Protein AF-A0AAJ2DT48-F1 (afdb_monomer_lite)

Radius of gyration: 14.39 Å; chains: 1; bounding box: 35×23×39 Å

Foldseek 3Di:
DVLLVVLVVLLVVLVVLLVVLLVVCPVQQDDVLNVVLVVLVVVLVVVVVVCPVVLVVDDVNVSSVVSSVSSVVNSVVSVVSSVVRND

Sequence (87 aa):
MLVQQCYDEGVAEADERIKILVATISQRNGPACAQLAESYLDHTSRMEKDLARPLADIPGWISGELTLSLAKQRLRNVELIRDRCER

Secondary structure (DSSP, 8-state):
-HHHHHHHHHHHHHHHHHHHHHHHHHHHSHHHHHHHHHHHHHHHHHHHHHHHHHHHSS-HHHHHHHHHHHHHHHHHHHHHHHHHH--

Structure (mmCIF, N/CA/C/O backbone):
data_AF-A0AAJ2DT48-F1
#
_entry.id   AF-A0AAJ2DT48-F1
#
loop_
_atom_site.group_PDB
_atom_site.id
_atom_site.type_symbol
_atom_site.label_atom_id
_atom_site.label_alt_id
_atom_site.label_comp_id
_atom_site.label_asym_id
_atom_site.label_entity_id
_atom_site.label_seq_id
_atom_site.pdbx_PDB_ins_code
_atom_site.Cartn_x
_atom_site.Cartn_y
_atom_site.Cartn_z
_atom_site.occupancy
_atom_site.B_iso_or_equiv
_atom_site.auth_seq_id
_atom_site.auth_comp_id
_atom_site.auth_asym_id
_atom_site.auth_atom_id
_atom_site.pdbx_PDB_model_num
ATOM 1 N N . MET A 1 1 ? 20.404 7.745 -13.531 1.00 56.53 1 MET A N 1
ATOM 2 C CA . MET A 1 1 ? 19.166 8.074 -14.269 1.00 56.53 1 MET A CA 1
ATOM 3 C C . MET A 1 1 ? 18.216 8.720 -13.272 1.00 56.53 1 MET A C 1
ATOM 5 O O . MET A 1 1 ? 17.768 8.022 -12.376 1.00 56.53 1 MET A O 1
ATOM 9 N N . LEU A 1 2 ? 17.980 10.032 -13.374 1.00 71.94 2 LEU A N 1
ATOM 10 C CA . LEU A 1 2 ? 17.228 10.808 -12.369 1.00 71.94 2 LEU A CA 1
ATOM 11 C C . LEU A 1 2 ? 15.773 10.329 -12.200 1.00 71.94 2 LEU A C 1
ATOM 13 O O . LEU A 1 2 ? 15.229 10.380 -11.110 1.00 71.94 2 LEU A O 1
ATOM 17 N N . VAL A 1 3 ? 15.165 9.794 -13.264 1.00 80.06 3 VAL A N 1
ATOM 18 C CA . VAL A 1 3 ? 13.755 9.367 -13.262 1.00 80.06 3 VAL A CA 1
ATOM 19 C C . VAL A 1 3 ? 13.502 8.148 -12.365 1.00 80.06 3 VAL A C 1
ATOM 21 O O . VAL A 1 3 ? 12.517 8.135 -11.637 1.00 80.06 3 VAL A O 1
ATOM 24 N N . GLN A 1 4 ? 14.395 7.149 -12.363 1.00 84.50 4 GLN A N 1
ATOM 25 C CA . GLN A 1 4 ? 14.240 5.987 -11.473 1.00 84.50 4 GLN A CA 1
ATOM 26 C C . GLN A 1 4 ? 14.362 6.391 -10.003 1.00 84.50 4 GLN A C 1
ATOM 28 O O . GLN A 1 4 ? 13.576 5.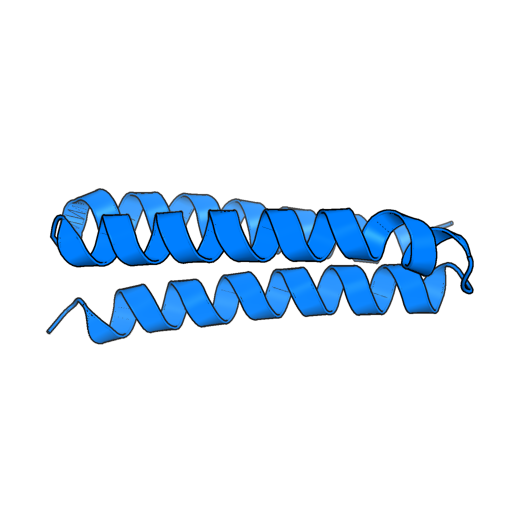935 -9.186 1.00 84.50 4 GLN A O 1
ATOM 33 N N . GLN A 1 5 ? 15.288 7.305 -9.693 1.00 87.81 5 GLN A N 1
ATOM 34 C CA . GLN A 1 5 ? 15.456 7.830 -8.337 1.00 87.81 5 GLN A CA 1
ATOM 35 C C . GLN A 1 5 ? 14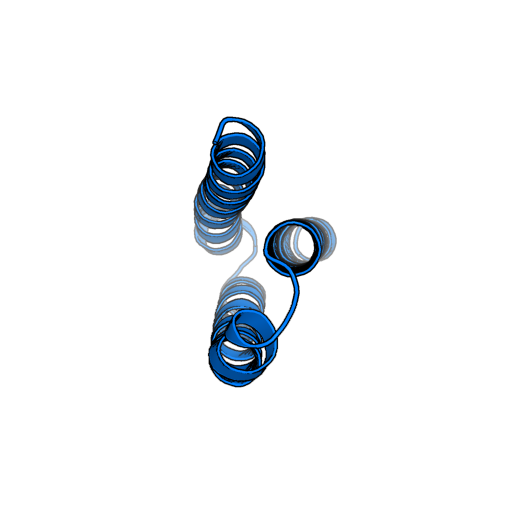.176 8.509 -7.838 1.00 87.81 5 GLN A C 1
ATOM 37 O O . GLN A 1 5 ? 13.772 8.257 -6.712 1.00 87.81 5 GLN A O 1
ATOM 42 N N . CYS A 1 6 ? 13.476 9.273 -8.685 1.00 90.75 6 CYS A N 1
ATOM 43 C CA . CYS A 1 6 ? 12.192 9.868 -8.305 1.00 90.75 6 CYS A CA 1
ATOM 44 C C . CYS A 1 6 ? 11.106 8.820 -8.003 1.00 90.75 6 CYS A C 1
ATOM 46 O O . CYS A 1 6 ? 10.285 9.028 -7.109 1.00 90.75 6 CYS A O 1
ATOM 48 N N . TYR A 1 7 ? 11.073 7.701 -8.738 1.00 93.62 7 TYR A N 1
ATOM 49 C CA . TYR A 1 7 ? 10.142 6.610 -8.432 1.00 93.62 7 TYR A CA 1
ATOM 50 C C . TYR A 1 7 ? 10.497 5.936 -7.106 1.00 93.62 7 TYR A C 1
ATOM 52 O O . TYR A 1 7 ? 9.613 5.751 -6.271 1.00 93.62 7 TYR A O 1
ATOM 60 N N . ASP A 1 8 ? 11.777 5.629 -6.891 1.00 93.69 8 ASP A N 1
ATOM 61 C CA . ASP A 1 8 ? 12.262 4.982 -5.671 1.00 93.69 8 ASP A CA 1
ATOM 62 C C . ASP A 1 8 ? 12.007 5.865 -4.431 1.00 93.69 8 ASP A C 1
ATOM 64 O O . ASP A 1 8 ? 11.530 5.375 -3.408 1.00 93.69 8 ASP A O 1
ATOM 68 N N . GLU A 1 9 ? 12.241 7.179 -4.537 1.00 95.94 9 GLU A N 1
ATOM 69 C CA . GLU A 1 9 ? 11.929 8.170 -3.496 1.00 95.94 9 GLU A CA 1
ATOM 70 C C . GLU A 1 9 ? 10.429 8.208 -3.175 1.00 95.94 9 GLU A C 1
ATOM 72 O O . GLU A 1 9 ? 10.044 8.158 -2.008 1.00 95.94 9 GLU A O 1
ATOM 77 N N . GLY A 1 10 ? 9.567 8.235 -4.197 1.00 96.31 10 GLY A N 1
ATOM 78 C CA . GLY A 1 10 ? 8.117 8.249 -3.995 1.00 96.31 10 GLY A CA 1
ATOM 79 C C . GLY A 1 10 ? 7.575 6.959 -3.367 1.00 96.31 10 GLY A C 1
ATOM 80 O O . GLY A 1 10 ? 6.622 7.003 -2.587 1.00 96.31 10 GLY A O 1
ATOM 81 N N . VAL A 1 11 ? 8.180 5.808 -3.679 1.00 97.06 11 VAL A N 1
ATOM 82 C CA . VAL A 1 11 ? 7.862 4.528 -3.025 1.00 97.06 11 VAL A CA 1
ATOM 83 C C . VAL A 1 11 ? 8.298 4.564 -1.560 1.00 97.06 11 VAL A C 1
ATOM 85 O O . VAL A 1 11 ? 7.507 4.216 -0.683 1.00 97.06 11 VAL A O 1
ATOM 88 N N . ALA A 1 12 ? 9.515 5.039 -1.283 1.00 97.69 12 ALA A N 1
ATOM 89 C CA . ALA A 1 12 ? 10.035 5.150 0.076 1.00 97.69 12 ALA A CA 1
ATOM 90 C C . ALA A 1 12 ? 9.184 6.085 0.955 1.00 97.69 12 ALA A C 1
ATOM 92 O O . ALA A 1 12 ? 8.871 5.728 2.092 1.00 97.69 12 ALA A O 1
ATOM 93 N N . GLU A 1 13 ? 8.751 7.233 0.423 1.00 98.00 13 GLU A N 1
ATOM 94 C CA . GLU A 1 13 ? 7.856 8.165 1.124 1.00 98.00 13 GLU A CA 1
ATOM 95 C C . GLU A 1 13 ? 6.513 7.500 1.474 1.00 98.00 13 GLU A C 1
ATOM 97 O O . GLU A 1 13 ? 6.023 7.605 2.604 1.00 98.00 13 GLU A O 1
ATOM 102 N N . ALA A 1 14 ? 5.914 6.777 0.521 1.00 97.88 14 ALA A N 1
ATOM 103 C CA . ALA A 1 14 ? 4.667 6.057 0.759 1.00 97.88 14 ALA A CA 1
ATOM 104 C C . ALA A 1 14 ? 4.832 4.983 1.847 1.00 97.88 14 ALA A C 1
ATOM 106 O O . ALA A 1 14 ? 3.984 4.875 2.736 1.00 97.88 14 ALA A O 1
ATOM 107 N N . ASP A 1 15 ? 5.934 4.233 1.821 1.00 97.81 15 ASP A N 1
ATOM 108 C CA . ASP A 1 15 ? 6.224 3.180 2.796 1.00 97.81 15 ASP A CA 1
ATO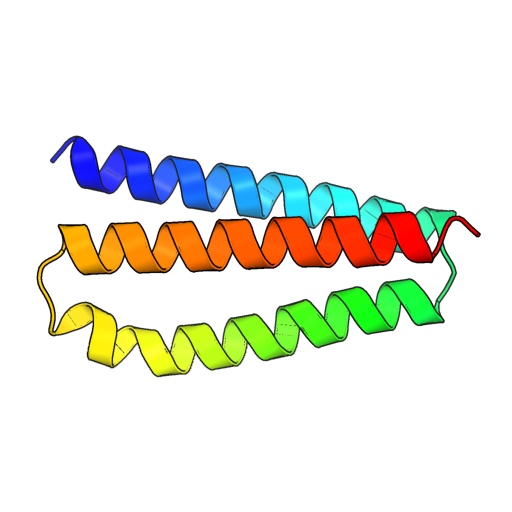M 109 C C . ASP A 1 15 ? 6.489 3.731 4.202 1.00 97.81 15 ASP A C 1
ATOM 111 O O . ASP A 1 15 ? 6.046 3.143 5.193 1.00 97.81 15 ASP A O 1
ATOM 115 N N . GLU A 1 16 ? 7.165 4.874 4.320 1.00 98.12 16 GLU A N 1
ATOM 116 C CA . GLU A 1 16 ? 7.342 5.561 5.601 1.00 98.12 16 GLU A CA 1
ATOM 117 C C . GLU A 1 16 ? 5.993 5.995 6.189 1.00 98.12 16 GLU A C 1
ATOM 119 O O . GLU A 1 16 ? 5.690 5.706 7.352 1.00 98.12 16 GLU A O 1
ATOM 124 N N . ARG A 1 17 ? 5.129 6.603 5.371 1.00 98.06 17 ARG A N 1
ATOM 125 C CA . ARG A 1 17 ? 3.781 7.001 5.799 1.00 98.06 17 ARG A CA 1
ATOM 126 C C . ARG A 1 17 ? 2.925 5.806 6.206 1.00 98.06 17 ARG A C 1
ATOM 128 O O . ARG A 1 17 ? 2.226 5.882 7.216 1.00 98.06 17 ARG A O 1
ATOM 135 N N . ILE A 1 18 ? 2.998 4.695 5.472 1.00 97.94 18 ILE A N 1
ATOM 136 C CA . ILE A 1 18 ? 2.303 3.450 5.826 1.00 97.94 18 ILE A CA 1
ATOM 137 C C . ILE A 1 18 ? 2.740 2.964 7.211 1.00 97.94 18 ILE A C 1
ATOM 139 O O . ILE A 1 18 ? 1.879 2.653 8.034 1.00 97.94 18 ILE A O 1
ATOM 143 N N . LYS A 1 19 ? 4.047 2.944 7.511 1.00 97.06 19 LYS A N 1
ATOM 144 C CA . LYS A 1 19 ? 4.555 2.529 8.834 1.00 97.06 19 LYS A CA 1
ATOM 145 C C . LYS A 1 19 ? 3.962 3.376 9.961 1.00 97.06 19 LYS A C 1
ATOM 147 O O . LYS A 1 19 ? 3.517 2.829 10.970 1.00 97.06 19 LYS A O 1
ATOM 152 N N . ILE A 1 20 ? 3.908 4.696 9.773 1.00 96.69 20 ILE A N 1
ATOM 153 C CA . ILE A 1 20 ? 3.322 5.629 10.748 1.00 96.69 20 ILE A CA 1
ATOM 154 C C . ILE A 1 20 ? 1.820 5.357 10.932 1.00 96.69 20 ILE A C 1
ATOM 156 O O . ILE A 1 20 ? 1.321 5.335 12.062 1.00 96.69 20 ILE A O 1
ATOM 160 N N . LEU A 1 21 ? 1.087 5.121 9.841 1.00 96.06 21 LEU A N 1
ATOM 161 C CA . LEU A 1 21 ? -0.349 4.845 9.893 1.00 96.06 21 LEU A CA 1
ATOM 162 C C . LEU A 1 21 ? -0.663 3.520 10.580 1.00 96.06 21 LEU A C 1
ATOM 164 O O . LEU A 1 21 ? -1.559 3.486 11.417 1.00 96.06 21 LEU A O 1
ATOM 168 N N . VAL A 1 22 ? 0.080 2.454 10.283 1.00 94.81 22 VAL A N 1
ATOM 169 C CA . VAL A 1 22 ? -0.091 1.156 10.951 1.00 94.81 22 VAL A CA 1
ATOM 170 C C . VAL A 1 22 ? 0.147 1.297 12.450 1.00 94.81 22 VAL A C 1
ATOM 172 O O . VAL A 1 22 ? -0.689 0.864 13.236 1.00 94.81 22 VAL A O 1
ATOM 175 N N . ALA A 1 23 ? 1.219 1.985 12.860 1.00 94.19 23 ALA A N 1
ATOM 176 C CA . ALA A 1 23 ? 1.463 2.261 14.274 1.00 94.19 23 ALA A CA 1
ATOM 177 C C . ALA A 1 23 ? 0.302 3.041 14.919 1.00 94.19 23 ALA A C 1
ATOM 179 O O . ALA A 1 23 ? -0.105 2.733 16.038 1.00 94.19 23 ALA A O 1
ATOM 180 N N . THR A 1 24 ? -0.271 4.010 14.198 1.00 94.19 24 THR A N 1
ATOM 181 C CA . THR A 1 24 ? -1.431 4.787 14.662 1.00 94.19 24 THR A CA 1
ATOM 182 C C . THR A 1 24 ? -2.672 3.906 14.825 1.00 94.19 24 THR A C 1
ATOM 184 O O . THR A 1 24 ? -3.313 3.954 15.873 1.00 94.19 24 THR A O 1
ATOM 187 N N . ILE A 1 25 ? -2.984 3.068 13.832 1.0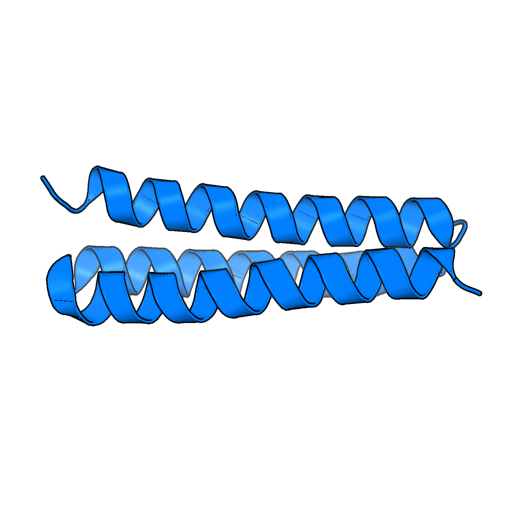0 93.75 25 ILE A N 1
ATOM 188 C CA . ILE A 1 25 ? -4.116 2.131 13.863 1.00 93.75 25 ILE A CA 1
ATOM 189 C C . ILE A 1 25 ? -3.968 1.171 15.049 1.00 93.75 25 ILE A C 1
ATOM 191 O O . ILE A 1 25 ? -4.907 1.020 15.829 1.00 93.75 25 ILE A O 1
ATOM 195 N N . SER A 1 26 ? -2.786 0.581 15.241 1.00 91.62 26 SER A N 1
ATOM 196 C CA . SER A 1 26 ? -2.528 -0.351 16.345 1.00 91.62 26 SER A CA 1
ATOM 197 C C . SER A 1 26 ? -2.650 0.298 17.723 1.00 91.62 26 SER A C 1
ATOM 199 O O . SER A 1 26 ? -3.044 -0.366 18.678 1.00 91.62 26 SER A O 1
ATOM 201 N N . GLN A 1 27 ? -2.345 1.593 17.841 1.00 91.50 27 GLN A N 1
ATOM 202 C CA . GLN A 1 27 ? -2.459 2.328 19.103 1.00 91.50 27 GLN A CA 1
ATOM 203 C C . GLN A 1 27 ? -3.879 2.825 19.397 1.00 91.50 27 GLN A C 1
ATOM 205 O O . GLN A 1 27 ? -4.239 2.942 20.568 1.00 91.50 27 GLN A O 1
ATOM 210 N N . ARG A 1 28 ? -4.665 3.173 18.369 1.00 90.81 28 ARG A N 1
ATOM 211 C CA . ARG A 1 28 ? -5.891 3.976 18.540 1.00 90.81 28 ARG A CA 1
ATOM 212 C C . ARG A 1 28 ? -7.180 3.304 18.069 1.00 90.81 28 ARG A C 1
ATOM 214 O O . ARG A 1 28 ? -8.240 3.655 18.573 1.00 90.81 28 ARG A O 1
ATOM 221 N N . ASN A 1 29 ? -7.110 2.335 17.157 1.00 83.25 29 ASN A N 1
ATOM 222 C CA . ASN A 1 29 ? -8.268 1.885 16.370 1.00 83.25 29 ASN A CA 1
ATOM 223 C C . ASN A 1 29 ? -8.679 0.428 16.668 1.00 83.25 29 ASN A C 1
ATOM 225 O O . ASN A 1 29 ? -9.464 -0.175 15.937 1.00 83.25 29 ASN A O 1
ATOM 229 N N . GLY A 1 30 ? -8.153 -0.146 17.753 1.00 84.56 30 GLY A N 1
ATOM 230 C CA . GLY A 1 30 ? -8.489 -1.489 18.224 1.00 84.56 30 GLY A CA 1
ATOM 231 C C . GLY A 1 30 ? -7.853 -2.639 17.419 1.00 84.56 30 GLY A C 1
ATOM 232 O O . GLY A 1 30 ? -7.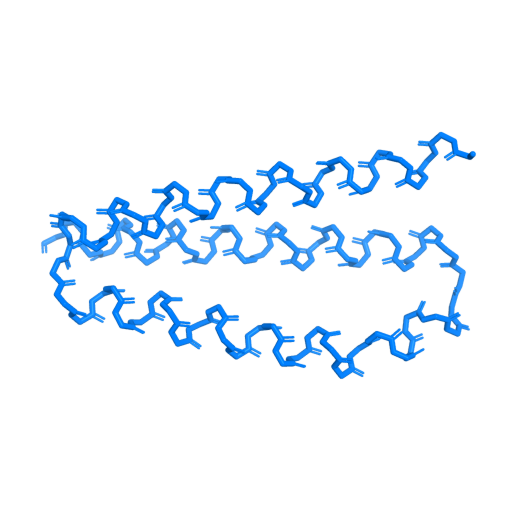346 -2.451 16.309 1.00 84.56 30 GLY A O 1
ATOM 233 N N . PRO A 1 31 ? -7.882 -3.869 17.969 1.00 89.50 31 PRO A N 1
ATOM 234 C CA . PRO A 1 31 ? -7.140 -5.007 17.422 1.00 89.50 31 PRO A CA 1
ATOM 235 C C . PRO A 1 31 ? -7.653 -5.482 16.056 1.00 89.50 31 PRO A C 1
ATOM 237 O O . PRO A 1 31 ? -6.856 -5.893 15.218 1.00 89.50 31 PRO A O 1
ATOM 240 N N . ALA A 1 32 ? -8.961 -5.388 15.791 1.00 91.75 32 ALA A N 1
ATOM 241 C CA . ALA A 1 32 ? -9.538 -5.816 14.514 1.00 91.75 32 ALA A CA 1
ATOM 242 C C . ALA A 1 32 ? -9.030 -4.973 13.331 1.00 91.75 32 ALA A C 1
ATOM 244 O O . ALA A 1 32 ? -8.751 -5.503 12.256 1.00 91.75 32 ALA A O 1
ATOM 245 N N . CYS A 1 33 ? -8.867 -3.664 13.531 1.00 93.62 33 CYS A N 1
ATOM 246 C CA . CYS A 1 33 ? -8.391 -2.763 12.486 1.00 93.62 33 CYS A CA 1
ATOM 247 C C . CYS A 1 33 ? -6.882 -2.855 12.277 1.00 93.62 33 CYS A C 1
ATOM 249 O O . CYS A 1 33 ? -6.427 -2.800 11.135 1.00 93.62 33 CYS A O 1
ATOM 251 N N . ALA A 1 34 ? -6.118 -3.064 13.353 1.00 93.94 34 ALA A N 1
ATOM 252 C CA . ALA A 1 34 ? -4.696 -3.383 13.258 1.00 93.94 34 ALA A CA 1
ATOM 253 C C . ALA A 1 34 ? -4.480 -4.656 12.425 1.00 93.94 34 ALA A C 1
ATOM 255 O O . ALA A 1 34 ? -3.737 -4.642 11.445 1.00 93.94 34 ALA A O 1
ATOM 256 N N . GLN A 1 35 ? -5.233 -5.716 12.733 1.00 95.75 35 GLN A N 1
ATOM 257 C CA . GLN A 1 35 ? -5.169 -6.978 12.002 1.00 95.75 35 GLN A CA 1
ATOM 258 C C . GLN A 1 35 ? -5.583 -6.828 10.530 1.00 95.75 35 GLN A C 1
ATOM 260 O O . GLN A 1 35 ? -4.967 -7.432 9.651 1.00 95.75 35 GLN A O 1
ATOM 265 N N . LEU A 1 36 ? -6.595 -6.004 10.232 1.00 96.06 36 LEU A N 1
ATOM 266 C CA . LEU A 1 36 ? -6.994 -5.714 8.853 1.00 96.06 36 LEU A CA 1
ATOM 267 C C . LEU A 1 36 ? -5.882 -4.990 8.077 1.00 96.06 36 LEU A C 1
ATOM 269 O O . LEU A 1 36 ? -5.595 -5.367 6.940 1.00 96.06 36 LEU A O 1
ATOM 273 N N . ALA A 1 37 ? -5.245 -3.982 8.681 1.00 96.56 37 ALA A N 1
ATOM 274 C CA . ALA A 1 37 ? -4.142 -3.248 8.062 1.00 96.56 37 ALA A CA 1
ATOM 275 C C . ALA A 1 37 ? -2.935 -4.159 7.787 1.00 96.56 37 ALA A C 1
ATOM 277 O O . ALA A 1 37 ? -2.399 -4.149 6.678 1.00 96.56 37 ALA A O 1
ATOM 278 N N . GLU A 1 38 ? -2.552 -4.995 8.753 1.00 96.12 38 GLU A N 1
ATOM 279 C CA . GLU A 1 38 ? -1.469 -5.971 8.597 1.00 96.12 38 GLU A CA 1
ATOM 280 C C . GLU A 1 38 ? -1.783 -7.003 7.506 1.00 96.12 38 GLU A C 1
ATOM 282 O O . GLU A 1 38 ? -0.970 -7.220 6.606 1.00 96.12 38 GLU A O 1
ATOM 287 N N . SER A 1 39 ? -2.987 -7.585 7.521 1.00 97.19 39 SER A N 1
ATOM 288 C CA . SER A 1 39 ? -3.414 -8.569 6.518 1.00 97.19 39 SER A CA 1
ATOM 289 C C . SER A 1 39 ? -3.445 -7.985 5.104 1.00 97.19 39 SER A C 1
ATOM 291 O O . SER A 1 39 ? -3.103 -8.674 4.138 1.00 97.19 39 SER A O 1
ATOM 293 N N . TYR A 1 40 ? -3.865 -6.724 4.966 1.00 97.56 40 TYR A N 1
ATOM 294 C CA . TYR A 1 40 ? -3.856 -6.005 3.696 1.00 97.56 40 TYR A CA 1
ATOM 295 C C . TYR A 1 40 ? -2.427 -5.805 3.166 1.00 97.56 40 TYR A C 1
ATOM 297 O O . TYR A 1 40 ? -2.149 -6.089 1.996 1.00 97.56 40 TYR A O 1
ATOM 305 N N . LEU A 1 41 ? -1.507 -5.352 4.021 1.00 97.75 41 LEU A N 1
ATOM 306 C CA . LEU A 1 41 ? -0.105 -5.145 3.649 1.00 97.75 41 LEU A CA 1
ATOM 307 C C . LEU A 1 41 ? 0.598 -6.460 3.288 1.00 97.75 41 LEU A C 1
ATOM 309 O O . LEU A 1 41 ? 1.348 -6.512 2.316 1.00 97.75 41 LEU A O 1
ATOM 313 N N . ASP A 1 42 ? 0.304 -7.542 4.003 1.00 97.69 42 ASP A N 1
ATOM 314 C CA . ASP A 1 42 ? 0.838 -8.871 3.702 1.00 97.69 42 ASP A CA 1
ATOM 315 C C . ASP A 1 42 ? 0.335 -9.407 2.344 1.00 97.69 42 ASP A C 1
ATOM 317 O O . ASP A 1 42 ? 1.117 -9.898 1.526 1.00 97.69 42 ASP A O 1
ATOM 321 N N . HIS A 1 43 ? -0.959 -9.240 2.039 1.00 97.31 43 HIS A N 1
ATOM 322 C CA . HIS A 1 43 ? -1.512 -9.614 0.730 1.00 97.31 43 HIS A CA 1
ATOM 323 C C . HIS A 1 43 ? -0.915 -8.802 -0.421 1.00 97.31 43 HIS A C 1
ATOM 325 O O . HIS A 1 43 ? -0.535 -9.371 -1.445 1.00 97.31 43 HIS A O 1
ATOM 331 N N . THR A 1 44 ? -0.813 -7.483 -0.259 1.00 96.56 44 THR A N 1
ATOM 332 C CA . THR A 1 44 ? -0.249 -6.611 -1.300 1.00 96.56 44 THR A CA 1
ATOM 333 C C . THR A 1 44 ? 1.241 -6.858 -1.511 1.00 96.56 44 THR A C 1
ATOM 335 O O . THR A 1 44 ? 1.678 -6.913 -2.657 1.00 96.56 44 THR A O 1
ATOM 338 N N . SER A 1 45 ? 2.008 -7.134 -0.450 1.00 95.00 45 SER A N 1
ATOM 339 C CA . SER A 1 45 ? 3.421 -7.515 -0.572 1.00 95.00 45 SER A CA 1
ATOM 340 C C . SER A 1 45 ? 3.615 -8.801 -1.384 1.00 95.00 45 SER A C 1
ATOM 342 O O . SER A 1 45 ? 4.537 -8.880 -2.196 1.00 95.00 45 SER A O 1
ATOM 344 N N . ARG A 1 46 ? 2.748 -9.809 -1.207 1.00 96.50 46 ARG A N 1
ATOM 345 C CA . ARG A 1 46 ? 2.779 -11.031 -2.031 1.00 96.50 46 ARG A CA 1
ATOM 346 C C . ARG A 1 46 ? 2.464 -10.740 -3.495 1.00 96.50 46 ARG A C 1
ATOM 348 O O . ARG A 1 46 ? 3.241 -11.129 -4.358 1.00 96.50 46 ARG A O 1
ATOM 355 N N . MET A 1 47 ? 1.389 -9.999 -3.758 1.00 95.94 47 MET A N 1
ATOM 356 C CA . MET A 1 47 ? 1.012 -9.604 -5.118 1.00 95.94 47 MET A CA 1
ATOM 357 C C . MET A 1 47 ? 2.149 -8.853 -5.830 1.00 95.94 47 MET A C 1
ATOM 359 O O . MET A 1 47 ? 2.451 -9.132 -6.985 1.00 95.94 47 MET A O 1
ATOM 363 N N . GLU A 1 48 ? 2.813 -7.919 -5.151 1.00 94.12 48 GLU A N 1
ATOM 364 C CA . GLU A 1 48 ? 3.934 -7.169 -5.728 1.00 94.12 48 GLU A CA 1
ATOM 365 C C . GLU A 1 48 ? 5.160 -8.042 -6.005 1.00 94.12 48 GLU A C 1
ATOM 367 O O . GLU A 1 48 ? 5.821 -7.865 -7.029 1.00 94.12 48 GLU A O 1
ATOM 372 N N . LYS A 1 49 ? 5.448 -9.024 -5.141 1.00 94.00 49 LYS A N 1
ATOM 373 C CA . LYS A 1 49 ? 6.496 -10.022 -5.407 1.00 94.00 49 LYS A CA 1
ATOM 374 C C . LYS A 1 49 ? 6.185 -10.841 -6.657 1.00 94.00 49 LYS A C 1
ATOM 376 O O . LYS A 1 49 ? 7.092 -11.076 -7.451 1.00 94.00 49 LYS A O 1
ATOM 381 N N . ASP A 1 50 ? 4.924 -11.218 -6.860 1.00 95.56 50 ASP A N 1
ATOM 382 C CA . ASP A 1 50 ? 4.493 -11.943 -8.061 1.00 95.56 50 ASP A CA 1
ATOM 383 C C . ASP A 1 50 ? 4.631 -11.080 -9.329 1.00 95.56 50 ASP A C 1
ATOM 385 O O . ASP A 1 50 ? 4.945 -11.590 -10.407 1.00 95.56 50 ASP A O 1
ATOM 389 N N . LEU A 1 51 ? 4.471 -9.758 -9.200 1.00 93.56 51 LEU A N 1
ATOM 390 C CA . LEU A 1 51 ? 4.671 -8.796 -10.287 1.00 93.56 51 LEU A CA 1
ATOM 391 C C . LEU A 1 51 ? 6.145 -8.459 -10.552 1.00 93.56 51 LEU A C 1
ATOM 393 O O . LEU A 1 51 ? 6.454 -7.992 -11.646 1.00 93.56 51 LEU A O 1
ATOM 397 N N . ALA A 1 52 ? 7.066 -8.720 -9.620 1.00 90.38 52 ALA A N 1
ATOM 398 C CA . ALA A 1 52 ? 8.465 -8.300 -9.737 1.00 90.38 52 ALA A CA 1
ATOM 399 C C . ALA A 1 52 ? 9.150 -8.816 -11.014 1.00 90.38 52 ALA A C 1
ATOM 401 O O . ALA A 1 52 ? 9.894 -8.081 -11.659 1.00 90.38 52 ALA A O 1
ATOM 402 N N . ARG A 1 53 ? 8.880 -10.069 -11.406 1.00 91.31 53 ARG A N 1
ATOM 403 C CA . ARG A 1 53 ? 9.457 -10.660 -12.622 1.00 91.31 53 ARG A CA 1
ATOM 404 C C . ARG A 1 53 ? 8.852 -10.063 -13.903 1.00 91.31 53 ARG A C 1
ATOM 406 O O . ARG A 1 53 ? 9.628 -9.537 -14.691 1.00 91.31 53 ARG A O 1
ATOM 413 N N . PRO A 1 54 ? 7.518 -10.038 -14.097 1.00 92.31 54 PRO A N 1
ATOM 414 C CA . PRO A 1 54 ? 6.909 -9.321 -15.221 1.00 92.31 54 PRO A CA 1
ATOM 415 C C . PRO A 1 54 ? 7.335 -7.848 -15.331 1.00 92.31 54 PRO A C 1
ATOM 417 O O . PRO A 1 54 ? 7.521 -7.341 -16.433 1.00 92.31 54 PRO A O 1
ATOM 420 N N . LEU A 1 55 ? 7.512 -7.158 -14.200 1.00 90.44 55 LEU A N 1
ATOM 421 C CA . LEU A 1 55 ? 7.945 -5.758 -14.155 1.00 90.44 55 LEU A CA 1
ATOM 422 C C . LEU A 1 55 ? 9.414 -5.560 -14.559 1.00 90.44 55 LEU A C 1
ATOM 424 O O . LEU A 1 55 ? 9.775 -4.463 -14.987 1.00 90.44 55 LEU A O 1
ATOM 428 N N . ALA A 1 56 ? 10.255 -6.587 -14.436 1.00 89.69 56 ALA A N 1
ATOM 429 C CA . ALA A 1 56 ? 11.638 -6.554 -14.907 1.00 89.69 56 ALA A CA 1
ATOM 430 C C . ALA A 1 56 ? 11.745 -6.719 -16.435 1.00 89.69 56 ALA A C 1
ATOM 432 O O . ALA A 1 56 ? 12.729 -6.279 -17.028 1.00 89.69 56 ALA A O 1
ATOM 433 N N . ASP A 1 57 ? 10.727 -7.314 -17.068 1.00 93.44 57 ASP A N 1
ATOM 434 C CA . ASP A 1 57 ? 10.697 -7.607 -18.507 1.00 93.44 57 ASP A CA 1
ATOM 435 C C . ASP A 1 57 ? 10.114 -6.452 -19.355 1.00 93.44 57 ASP A C 1
ATOM 437 O O . ASP A 1 57 ? 10.072 -6.534 -20.585 1.00 93.44 57 ASP A O 1
ATOM 441 N N . ILE A 1 58 ? 9.665 -5.360 -18.724 1.00 92.56 58 ILE A N 1
ATOM 442 C CA . ILE A 1 58 ? 9.079 -4.182 -19.390 1.00 92.56 58 ILE A CA 1
ATOM 443 C C . ILE A 1 58 ? 9.983 -2.940 -19.262 1.00 92.56 58 ILE A C 1
ATOM 445 O O . ILE A 1 58 ? 10.870 -2.900 -18.408 1.00 92.56 58 ILE A O 1
ATOM 449 N N . PRO A 1 59 ? 9.778 -1.885 -20.081 1.00 93.06 59 PRO A N 1
ATOM 450 C CA . PRO A 1 59 ? 10.547 -0.645 -19.975 1.00 93.06 59 PRO A CA 1
ATOM 451 C C . PRO A 1 59 ? 10.565 -0.057 -18.556 1.00 93.06 59 PRO A C 1
ATOM 453 O O . PRO A 1 59 ? 9.522 0.096 -17.922 1.00 93.06 59 PRO A O 1
ATOM 456 N N . GLY A 1 60 ? 11.752 0.346 -18.089 1.00 88.12 60 GLY A N 1
ATOM 457 C CA . GLY A 1 60 ? 11.973 0.759 -16.697 1.00 88.12 60 GLY A CA 1
ATOM 458 C C . GLY A 1 60 ? 11.092 1.915 -16.210 1.00 88.12 60 GLY A C 1
ATOM 459 O O . GLY A 1 60 ? 10.697 1.921 -15.052 1.00 88.12 60 GLY A O 1
ATOM 460 N N . TRP A 1 61 ? 10.708 2.854 -17.081 1.00 91.25 61 TRP A N 1
ATOM 461 C CA . TRP A 1 61 ? 9.796 3.939 -16.694 1.00 91.25 61 TRP A CA 1
ATOM 462 C C . TRP A 1 61 ? 8.369 3.437 -16.413 1.00 91.25 61 TRP A C 1
ATOM 464 O O . TRP A 1 61 ? 7.754 3.895 -15.456 1.00 91.25 61 TRP A O 1
ATOM 474 N N . ILE A 1 62 ? 7.873 2.450 -17.174 1.00 93.31 62 ILE A N 1
ATOM 475 C CA . ILE A 1 62 ? 6.570 1.807 -16.923 1.00 93.31 62 ILE A CA 1
ATOM 476 C C . ILE A 1 62 ? 6.644 1.016 -15.618 1.00 93.31 62 ILE A C 1
ATOM 478 O O . ILE A 1 62 ? 5.745 1.096 -14.786 1.00 93.31 62 ILE A O 1
ATOM 482 N N . SER A 1 63 ? 7.738 0.275 -15.428 1.00 94.06 63 SER A N 1
ATOM 483 C CA . SER A 1 63 ? 7.991 -0.492 -14.207 1.00 94.06 63 SER A CA 1
ATOM 484 C C . SER A 1 63 ? 8.010 0.405 -12.961 1.00 94.06 63 SER A C 1
ATOM 486 O O . SER A 1 63 ? 7.316 0.131 -11.979 1.00 94.06 63 SER A O 1
ATOM 488 N N . GLY A 1 64 ? 8.724 1.533 -13.029 1.00 93.88 64 GLY A N 1
ATOM 489 C CA . GLY A 1 64 ? 8.776 2.535 -11.966 1.00 93.88 64 GLY A CA 1
ATOM 490 C C . GLY A 1 64 ? 7.423 3.195 -11.692 1.00 93.88 64 GLY A C 1
ATOM 491 O O . GLY A 1 64 ? 7.016 3.300 -10.535 1.00 93.88 64 GLY A O 1
ATOM 492 N N . GLU A 1 65 ? 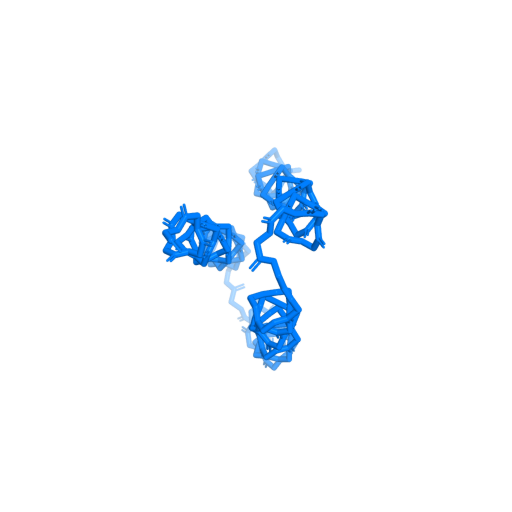6.677 3.573 -12.734 1.00 95.12 65 GLU A N 1
ATOM 493 C CA . GLU A 1 65 ? 5.351 4.184 -12.585 1.00 95.12 65 GLU A CA 1
ATOM 494 C C . GLU A 1 65 ? 4.318 3.222 -11.981 1.00 95.12 65 GLU A C 1
ATOM 496 O O . GLU A 1 65 ? 3.541 3.616 -11.104 1.00 95.12 65 GLU A O 1
ATOM 501 N N . LEU A 1 66 ? 4.336 1.949 -12.388 1.00 95.62 66 LEU A N 1
ATOM 502 C CA . LEU A 1 66 ? 3.495 0.907 -11.798 1.00 95.62 66 LEU A CA 1
ATOM 503 C C . LEU A 1 66 ? 3.860 0.664 -10.332 1.00 95.62 66 LEU A C 1
ATOM 505 O O . LEU A 1 66 ? 2.970 0.646 -9.483 1.00 95.62 66 LEU A O 1
ATOM 509 N N . THR A 1 67 ? 5.151 0.553 -10.017 1.00 95.56 67 THR A N 1
ATOM 510 C CA . THR A 1 67 ? 5.627 0.351 -8.638 1.00 95.56 67 THR A CA 1
ATOM 511 C C . THR A 1 67 ? 5.210 1.512 -7.731 1.00 95.56 67 THR A C 1
ATOM 513 O O . THR A 1 67 ? 4.640 1.295 -6.660 1.00 95.56 67 THR A O 1
ATOM 516 N N . LEU A 1 68 ? 5.392 2.758 -8.183 1.00 96.62 68 LEU A N 1
ATOM 517 C CA . LEU A 1 68 ? 4.943 3.941 -7.448 1.00 96.62 68 LEU A CA 1
ATOM 518 C C . LEU A 1 68 ? 3.417 3.972 -7.278 1.00 96.62 68 LEU A C 1
ATOM 520 O O . LEU A 1 68 ? 2.911 4.351 -6.219 1.00 96.62 68 LEU A O 1
ATOM 524 N N . SER A 1 69 ? 2.666 3.577 -8.306 1.00 96.81 69 SER A N 1
ATOM 525 C CA . SER A 1 69 ? 1.201 3.525 -8.247 1.00 96.81 69 SER A CA 1
ATOM 526 C C . SER A 1 69 ? 0.704 2.500 -7.227 1.00 96.81 69 SER A C 1
ATOM 528 O O . SER A 1 69 ? -0.211 2.805 -6.459 1.00 96.81 69 SER A O 1
ATOM 530 N N . LEU A 1 70 ? 1.340 1.327 -7.156 1.00 97.06 70 LEU A N 1
ATOM 531 C CA . LEU A 1 70 ? 1.046 0.300 -6.154 1.00 97.06 70 LEU A CA 1
ATOM 532 C C . LEU A 1 70 ? 1.337 0.811 -4.736 1.00 97.06 70 LEU A C 1
ATOM 534 O O . LEU A 1 70 ? 0.476 0.711 -3.860 1.00 97.06 70 LEU A O 1
ATOM 538 N N . ALA A 1 71 ? 2.478 1.475 -4.525 1.00 98.00 71 ALA A N 1
ATOM 539 C CA . ALA A 1 71 ? 2.813 2.082 -3.236 1.00 98.00 71 ALA A CA 1
ATOM 540 C C . ALA A 1 71 ? 1.777 3.140 -2.798 1.00 98.00 71 ALA A C 1
ATOM 542 O O . ALA A 1 71 ? 1.290 3.115 -1.664 1.00 98.00 71 ALA A O 1
ATOM 543 N N . LYS A 1 72 ? 1.349 4.017 -3.717 1.00 98.00 72 LYS A N 1
ATOM 544 C CA . LYS A 1 72 ? 0.284 5.008 -3.466 1.00 98.00 72 LYS A CA 1
ATOM 545 C C . LYS A 1 72 ? -1.064 4.356 -3.152 1.00 98.00 72 LYS A C 1
ATOM 547 O O . LYS A 1 72 ? -1.789 4.833 -2.278 1.00 98.00 72 LYS A O 1
ATOM 552 N N . GLN A 1 73 ? -1.409 3.266 -3.836 1.00 97.81 73 GLN A N 1
ATOM 553 C CA . GLN A 1 73 ? -2.631 2.508 -3.567 1.00 97.81 73 GLN A CA 1
ATOM 554 C C . GLN A 1 73 ? -2.599 1.868 -2.174 1.00 97.81 73 GLN A C 1
ATOM 556 O O . GLN A 1 73 ? -3.595 1.941 -1.450 1.00 97.81 73 GLN A O 1
ATOM 561 N N . ARG A 1 74 ? -1.459 1.291 -1.762 1.00 97.56 74 ARG A N 1
ATOM 562 C CA . ARG A 1 74 ? -1.259 0.803 -0.388 1.00 97.56 74 ARG A CA 1
ATOM 563 C C . ARG A 1 74 ? -1.494 1.891 0.639 1.00 97.56 74 ARG A C 1
ATOM 565 O O . ARG A 1 74 ? -2.314 1.688 1.531 1.00 97.56 74 ARG A O 1
ATOM 572 N N . LEU A 1 75 ? -0.842 3.037 0.470 1.00 98.38 75 LEU A N 1
ATOM 573 C CA . LEU A 1 75 ? -0.986 4.172 1.373 1.00 98.38 75 LEU A CA 1
ATOM 574 C C . LEU A 1 75 ? -2.456 4.582 1.518 1.00 98.38 75 LEU A C 1
ATOM 576 O O . LEU A 1 75 ? -2.980 4.606 2.629 1.00 98.38 75 LEU A O 1
ATOM 580 N N . ARG A 1 76 ? -3.147 4.803 0.395 1.00 98.31 76 ARG A N 1
ATOM 581 C CA . ARG A 1 76 ? -4.555 5.220 0.394 1.00 98.31 76 ARG A CA 1
ATOM 582 C C . ARG A 1 76 ? -5.481 4.214 1.081 1.00 98.31 76 ARG A C 1
ATOM 584 O O . ARG A 1 76 ? -6.427 4.605 1.760 1.00 98.31 76 ARG A O 1
ATOM 591 N N . ASN A 1 77 ? -5.234 2.921 0.904 1.00 98.06 77 ASN A N 1
ATOM 592 C CA . ASN A 1 77 ? -6.055 1.885 1.527 1.00 98.06 77 ASN A CA 1
ATOM 593 C C . ASN A 1 77 ? -5.805 1.783 3.037 1.00 98.06 77 ASN A C 1
ATOM 595 O O . ASN A 1 77 ? -6.756 1.593 3.790 1.00 98.06 77 ASN A O 1
ATOM 599 N N . VAL A 1 78 ? -4.567 1.974 3.501 1.00 97.62 78 VAL A N 1
ATOM 600 C CA . VAL A 1 78 ? -4.275 2.050 4.942 1.00 97.62 78 VAL A CA 1
ATOM 601 C C . VAL A 1 78 ? -4.894 3.309 5.565 1.00 97.62 78 VAL A C 1
ATOM 603 O O . VAL A 1 78 ? -5.469 3.224 6.649 1.00 97.62 78 VAL A O 1
ATOM 606 N N . GLU A 1 79 ? -4.861 4.455 4.874 1.00 96.81 79 GLU A N 1
ATOM 607 C CA . GLU A 1 79 ? -5.580 5.671 5.294 1.00 96.81 79 GLU A CA 1
ATOM 608 C C . GLU A 1 79 ? -7.086 5.408 5.430 1.00 96.81 79 GLU A C 1
ATOM 610 O O . GLU A 1 79 ? -7.683 5.750 6.448 1.00 96.81 79 GLU A O 1
ATOM 615 N N . LEU A 1 80 ? -7.689 4.715 4.458 1.00 96.25 80 LEU A N 1
ATOM 616 C CA . LEU A 1 80 ? -9.097 4.327 4.525 1.00 96.25 80 LEU A CA 1
ATOM 617 C C . LEU A 1 80 ? -9.392 3.422 5.731 1.00 96.25 80 LEU A C 1
ATOM 619 O O . LEU A 1 80 ? -10.413 3.616 6.389 1.00 96.25 80 LEU A O 1
ATOM 623 N N . ILE A 1 81 ? -8.526 2.447 6.031 1.00 94.88 81 ILE A N 1
ATOM 624 C CA . ILE A 1 81 ? -8.688 1.578 7.208 1.00 94.88 81 ILE A CA 1
ATOM 625 C C . ILE A 1 81 ? -8.656 2.417 8.487 1.00 94.88 81 ILE A C 1
ATOM 627 O O . ILE A 1 81 ? -9.557 2.283 9.313 1.00 94.88 81 ILE A O 1
ATOM 631 N N . ARG A 1 82 ? -7.679 3.322 8.634 1.00 94.50 82 ARG A N 1
ATOM 632 C CA . ARG A 1 82 ? -7.620 4.249 9.773 1.00 94.50 82 ARG A CA 1
ATOM 633 C C . ARG A 1 82 ? -8.927 5.034 9.902 1.00 94.50 82 ARG A C 1
ATOM 635 O O . ARG A 1 82 ? -9.596 4.922 10.924 1.00 94.50 82 ARG A O 1
ATOM 642 N N . ASP A 1 83 ? -9.327 5.755 8.858 1.00 93.56 83 ASP A N 1
ATOM 643 C CA . ASP A 1 83 ? -10.464 6.685 8.898 1.00 93.56 83 ASP A CA 1
ATOM 644 C C . ASP A 1 83 ? -11.802 5.988 9.185 1.00 93.56 83 ASP A C 1
ATOM 646 O O . ASP A 1 83 ? -12.722 6.571 9.762 1.00 93.56 83 ASP A O 1
ATOM 650 N N . ARG A 1 84 ? -11.951 4.727 8.761 1.00 90.88 84 ARG A N 1
ATOM 651 C CA . ARG A 1 84 ? -13.165 3.939 9.026 1.00 90.88 84 ARG A CA 1
ATOM 652 C C . ARG A 1 84 ? -13.180 3.297 10.403 1.00 90.88 84 ARG A C 1
ATOM 654 O O . ARG A 1 84 ? -14.266 2.983 10.881 1.00 90.88 84 ARG A O 1
ATOM 661 N N . CYS A 1 85 ? -12.018 3.148 11.022 1.00 86.12 85 CYS A N 1
ATOM 662 C CA . CYS A 1 85 ? -11.868 2.558 12.340 1.00 86.12 85 CYS A CA 1
ATOM 663 C C . CYS A 1 85 ? -11.774 3.577 13.487 1.00 86.12 85 CYS A C 1
ATOM 665 O O . CYS A 1 85 ? -11.746 3.170 14.640 1.00 86.12 85 CYS A O 1
ATOM 667 N N . GLU A 1 86 ? -11.744 4.881 13.200 1.00 73.81 86 GLU A N 1
ATOM 668 C CA . GLU A 1 86 ? -11.898 5.950 14.205 1.00 73.81 86 GLU A CA 1
ATOM 669 C C . GLU A 1 86 ? -13.369 6.176 14.632 1.00 73.81 86 GLU A C 1
ATOM 671 O O . GLU A 1 86 ? -13.668 7.152 15.320 1.00 73.81 86 GLU A O 1
ATOM 676 N N . ARG A 1 87 ? -14.299 5.312 14.200 1.00 57.62 87 ARG A N 1
ATOM 677 C CA . ARG A 1 87 ? -15.738 5.415 14.486 1.00 57.62 87 ARG A CA 1
ATOM 678 C C . ARG A 1 87 ? -16.171 4.618 15.705 1.00 57.62 87 ARG A C 1
ATOM 680 O O . ARG A 1 87 ? -15.734 3.454 15.822 1.00 57.62 87 ARG A O 1
#

pLDDT: mean 92.91, std 7.35, range [56.53, 98.38]